Protein AF-A0A838SQA8-F1 (afdb_monomer_lite)

Structure (mmCIF, N/CA/C/O backbone):
data_AF-A0A838SQA8-F1
#
_entry.id   AF-A0A838SQA8-F1
#
loop_
_atom_site.group_PDB
_atom_site.id
_atom_site.type_symbol
_atom_site.label_atom_id
_atom_site.label_alt_id
_atom_site.label_comp_id
_atom_site.label_asym_id
_atom_site.label_entity_id
_atom_site.label_seq_id
_atom_site.pdbx_PDB_ins_code
_atom_site.Cartn_x
_atom_site.Cartn_y
_atom_site.Cartn_z
_atom_site.occupancy
_atom_site.B_iso_or_equiv
_atom_site.auth_seq_id
_atom_site.auth_comp_id
_atom_site.auth_asym_id
_atom_site.auth_atom_id
_atom_site.pdbx_PDB_model_num
ATOM 1 N N . MET A 1 1 ? 8.221 20.422 -22.992 1.00 60.72 1 MET A N 1
ATOM 2 C CA . MET A 1 1 ? 7.412 21.566 -22.509 1.00 60.72 1 MET A CA 1
ATOM 3 C C . MET A 1 1 ? 5.976 21.159 -22.191 1.00 60.72 1 MET A C 1
ATOM 5 O O . MET A 1 1 ? 5.613 21.252 -21.030 1.00 60.72 1 MET A O 1
ATOM 9 N N . ALA A 1 2 ? 5.199 20.607 -23.134 1.00 72.81 2 ALA A N 1
ATOM 10 C CA . ALA A 1 2 ? 3.803 20.199 -22.890 1.00 72.81 2 ALA A CA 1
ATOM 11 C C . ALA A 1 2 ? 3.611 19.240 -21.692 1.00 72.81 2 ALA A C 1
ATOM 13 O O . ALA A 1 2 ? 2.777 19.490 -20.832 1.00 72.81 2 ALA A O 1
ATOM 14 N N . VAL A 1 3 ? 4.449 18.203 -21.576 1.00 69.06 3 VAL A N 1
ATOM 15 C CA . VAL A 1 3 ? 4.407 17.242 -20.451 1.00 69.06 3 VAL A CA 1
ATOM 16 C C . VAL A 1 3 ? 4.667 17.918 -19.095 1.00 69.06 3 VAL A C 1
ATOM 18 O O . VAL A 1 3 ? 4.020 17.594 -18.106 1.00 69.06 3 VAL A O 1
ATOM 21 N N . GLY A 1 4 ? 5.568 18.905 -19.055 1.00 65.00 4 GLY A N 1
ATOM 22 C CA . GLY A 1 4 ? 5.864 19.671 -17.840 1.00 65.00 4 GLY A CA 1
ATOM 23 C C . GLY A 1 4 ? 4.721 20.605 -17.434 1.00 65.00 4 GLY A C 1
ATOM 24 O O . GLY A 1 4 ? 4.422 20.717 -16.252 1.00 65.00 4 GLY A O 1
ATOM 25 N N . VAL A 1 5 ? 4.032 21.215 -18.406 1.00 74.88 5 VAL A N 1
ATOM 26 C CA . VAL A 1 5 ? 2.859 22.077 -18.163 1.00 74.88 5 VAL A CA 1
ATOM 27 C C . VAL A 1 5 ? 1.673 21.263 -17.637 1.00 74.88 5 VAL A C 1
ATOM 29 O O . VAL A 1 5 ? 1.012 21.688 -16.692 1.00 74.88 5 VAL A O 1
ATOM 32 N N . VAL A 1 6 ? 1.449 20.057 -18.171 1.00 70.12 6 VAL A N 1
ATOM 33 C CA . VAL A 1 6 ? 0.448 19.119 -17.635 1.00 70.12 6 VAL A CA 1
ATOM 34 C C . VAL A 1 6 ? 0.787 18.726 -16.193 1.00 70.12 6 VAL A C 1
ATOM 36 O O . VAL A 1 6 ? -0.101 18.713 -15.351 1.00 70.12 6 VAL A O 1
ATOM 39 N N . GLY A 1 7 ? 2.061 18.491 -15.863 1.00 63.00 7 GLY A N 1
ATOM 40 C CA . GLY A 1 7 ? 2.487 18.179 -14.491 1.00 63.00 7 GLY A CA 1
ATOM 41 C C . GLY A 1 7 ? 2.246 19.298 -13.466 1.00 63.00 7 GLY A C 1
ATOM 42 O O . GLY A 1 7 ? 2.062 19.006 -12.290 1.00 63.00 7 GLY A O 1
ATOM 43 N N . VAL A 1 8 ? 2.204 20.564 -13.899 1.00 67.38 8 VAL A N 1
ATOM 44 C CA . VAL A 1 8 ? 1.900 21.726 -13.038 1.00 67.38 8 VAL A CA 1
ATOM 45 C C . VAL A 1 8 ? 0.391 21.936 -12.885 1.00 67.38 8 VAL A C 1
ATOM 47 O O . VAL A 1 8 ? -0.082 22.237 -11.792 1.00 67.38 8 VAL A O 1
ATOM 50 N N . LEU A 1 9 ? -0.375 21.747 -13.965 1.00 61.03 9 LEU A N 1
ATOM 51 C CA . LEU A 1 9 ? -1.843 21.844 -13.956 1.00 61.03 9 LEU A CA 1
ATOM 52 C C . LEU A 1 9 ? -2.522 20.633 -13.310 1.00 61.03 9 LEU A C 1
ATOM 54 O O . LEU A 1 9 ? -3.692 20.705 -12.936 1.00 61.03 9 LEU A O 1
ATOM 58 N N . VAL A 1 10 ? -1.783 19.540 -13.127 1.00 55.88 10 VAL A N 1
ATOM 59 C CA . VAL A 1 10 ? -2.226 18.344 -12.419 1.00 55.88 10 VAL A CA 1
ATOM 60 C C . VAL A 1 10 ? -1.483 18.231 -11.076 1.00 55.88 10 VAL A C 1
ATOM 62 O O . VAL A 1 10 ? -0.620 17.368 -10.925 1.00 55.88 10 VAL A O 1
ATOM 65 N N . PRO A 1 11 ? -1.885 18.976 -10.023 1.00 54.47 11 PRO A N 1
ATOM 66 C CA . PRO A 1 11 ? -1.562 18.628 -8.631 1.00 54.47 11 PRO A CA 1
ATOM 67 C C . PRO A 1 11 ? -2.138 17.266 -8.189 1.00 54.47 11 PRO A C 1
ATOM 69 O O . PRO A 1 11 ? -2.060 16.898 -7.018 1.00 54.47 11 PRO A O 1
ATOM 72 N N . LEU A 1 12 ? -2.773 16.534 -9.109 1.00 52.66 12 LEU A N 1
ATOM 73 C CA . LEU A 1 12 ? -3.538 15.323 -8.859 1.00 52.66 12 LEU A CA 1
ATOM 74 C C . LEU A 1 12 ? -2.722 14.038 -9.006 1.00 52.66 12 LEU A C 1
ATOM 76 O O . LEU A 1 12 ?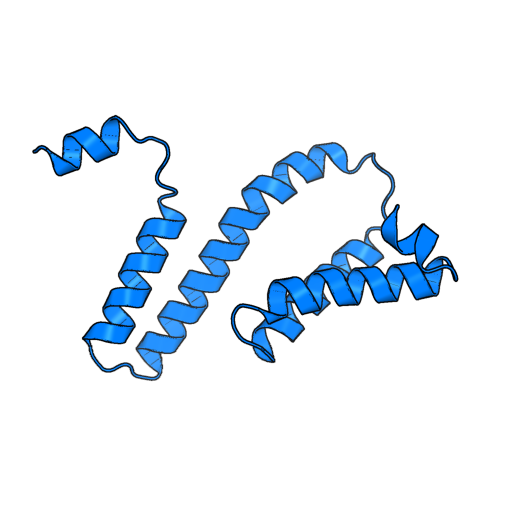 -3.146 13.010 -8.485 1.00 52.66 12 LEU A O 1
ATOM 80 N N . LEU A 1 13 ? -1.582 14.056 -9.706 1.00 53.41 13 LEU A N 1
ATOM 81 C CA . LEU A 1 13 ? -0.775 12.851 -9.868 1.00 53.41 13 LEU A CA 1
ATOM 82 C C . LEU A 1 13 ? -0.095 12.560 -8.527 1.00 53.41 13 LEU A C 1
ATOM 84 O O . LEU A 1 13 ? 0.801 13.305 -8.123 1.00 53.41 13 LEU A O 1
ATOM 88 N N . PRO A 1 14 ? -0.500 11.499 -7.801 1.00 71.00 14 PRO A N 1
ATOM 89 C CA . PRO A 1 14 ? 0.153 11.164 -6.555 1.00 71.00 14 PRO A CA 1
ATOM 90 C C . PRO A 1 14 ? 1.583 10.781 -6.922 1.00 71.00 14 PRO A C 1
ATOM 92 O O . PRO A 1 14 ? 1.798 9.724 -7.511 1.00 71.00 14 PRO A O 1
ATOM 95 N N . GLY A 1 15 ? 2.557 11.637 -6.596 1.00 77.81 15 GLY A N 1
ATOM 96 C CA . GLY A 1 15 ? 3.965 11.401 -6.940 1.00 77.81 15 GLY A CA 1
ATOM 97 C C . GLY A 1 15 ? 4.442 10.017 -6.494 1.00 77.81 15 GLY A C 1
ATOM 98 O O . GLY A 1 15 ? 5.163 9.342 -7.214 1.00 77.81 15 GLY A O 1
ATOM 99 N N . LEU A 1 16 ? 3.913 9.536 -5.366 1.00 79.38 16 LEU A N 1
ATOM 100 C CA . LEU A 1 16 ? 4.081 8.168 -4.877 1.00 79.38 16 LEU A CA 1
ATOM 101 C C . LEU A 1 16 ? 3.624 7.084 -5.873 1.00 79.38 16 LEU A C 1
ATOM 103 O O . LEU A 1 16 ? 4.357 6.126 -6.102 1.00 79.38 16 LEU A O 1
ATOM 107 N N . ALA A 1 17 ? 2.445 7.226 -6.483 1.00 81.94 17 ALA A N 1
ATOM 108 C CA . ALA A 1 17 ? 1.944 6.270 -7.470 1.00 81.94 17 ALA A CA 1
ATOM 109 C C . ALA A 1 17 ? 2.758 6.326 -8.770 1.00 81.94 17 ALA A C 1
ATOM 111 O O . ALA A 1 17 ? 3.080 5.283 -9.329 1.00 81.94 17 ALA A O 1
ATOM 112 N N . LEU A 1 18 ? 3.151 7.525 -9.217 1.00 86.06 18 LEU A N 1
ATOM 113 C CA . LEU A 1 18 ? 4.023 7.693 -10.386 1.00 86.06 18 LEU A CA 1
ATOM 114 C C . LEU A 1 18 ? 5.379 7.007 -10.195 1.00 86.06 18 LEU A C 1
ATOM 116 O O . LEU A 1 18 ? 5.826 6.274 -11.074 1.00 86.06 18 LEU A O 1
ATOM 120 N N . VAL A 1 19 ? 6.010 7.216 -9.038 1.00 88.19 19 VAL A N 1
ATOM 121 C CA . VAL A 1 19 ? 7.292 6.589 -8.688 1.00 88.19 19 VAL A CA 1
ATOM 122 C C . VAL A 1 19 ? 7.160 5.066 -8.671 1.00 88.19 19 VAL A C 1
ATOM 124 O O . VAL A 1 19 ? 8.028 4.370 -9.196 1.00 88.19 19 VAL A O 1
ATOM 127 N N . TRP A 1 20 ? 6.058 4.535 -8.137 1.00 89.88 20 TRP A N 1
ATOM 128 C CA . TRP A 1 20 ? 5.801 3.096 -8.143 1.00 89.88 20 TRP A CA 1
ATOM 129 C C . TRP A 1 20 ? 5.597 2.530 -9.555 1.00 89.88 20 TRP A C 1
ATOM 131 O O . TRP A 1 20 ? 6.205 1.517 -9.890 1.00 89.88 20 TRP A O 1
ATOM 141 N N . VAL A 1 21 ? 4.804 3.195 -10.405 1.00 90.12 21 VAL A N 1
ATOM 142 C CA . VAL A 1 21 ? 4.580 2.772 -11.802 1.00 90.12 21 VAL A CA 1
ATOM 143 C C . VAL A 1 21 ? 5.889 2.784 -12.590 1.00 90.12 21 VAL A C 1
ATOM 145 O O . VAL A 1 21 ? 6.166 1.833 -13.316 1.00 90.12 21 VAL A O 1
ATOM 148 N N . ALA A 1 22 ? 6.723 3.811 -12.415 1.00 90.31 22 ALA A N 1
ATOM 149 C CA . ALA A 1 22 ? 8.041 3.865 -13.041 1.00 90.31 22 ALA A CA 1
ATOM 150 C C . ALA A 1 22 ? 8.932 2.689 -12.597 1.00 90.31 22 ALA A C 1
ATOM 152 O O . ALA A 1 22 ? 9.554 2.041 -13.437 1.00 90.31 22 ALA A O 1
ATOM 153 N N . GLY A 1 23 ? 8.938 2.369 -11.298 1.00 89.69 23 GLY A N 1
ATOM 154 C CA . GLY A 1 23 ? 9.639 1.200 -10.761 1.00 89.69 23 GLY A CA 1
ATOM 155 C C . GLY A 1 23 ? 9.119 -0.120 -11.335 1.00 89.69 23 GLY A C 1
ATOM 156 O O . GLY A 1 23 ? 9.914 -0.975 -11.716 1.00 89.69 23 GLY A O 1
ATOM 157 N N . LEU A 1 24 ? 7.799 -0.278 -11.461 1.00 88.38 24 LEU A N 1
ATOM 158 C CA . LEU A 1 24 ? 7.180 -1.471 -12.044 1.00 88.38 24 LEU A CA 1
ATOM 159 C C . LEU A 1 24 ? 7.581 -1.654 -13.512 1.00 88.38 24 LEU A C 1
ATOM 161 O O . LEU A 1 24 ? 8.017 -2.738 -13.895 1.00 88.38 24 LEU A O 1
ATOM 165 N N . VAL A 1 25 ? 7.467 -0.597 -14.320 1.00 93.12 25 VAL A N 1
ATOM 166 C CA . VAL A 1 25 ? 7.861 -0.622 -15.738 1.00 93.12 25 VAL A CA 1
ATOM 167 C C . VAL A 1 25 ? 9.343 -0.963 -15.876 1.00 93.12 25 VAL A C 1
ATOM 169 O O . VAL A 1 25 ? 9.702 -1.767 -16.732 1.00 93.12 25 VAL A O 1
ATOM 172 N N . TRP A 1 26 ? 10.192 -0.418 -15.002 1.00 89.31 26 TRP A N 1
ATOM 173 C CA . TRP A 1 26 ? 11.613 -0.751 -14.969 1.00 89.31 26 TRP A CA 1
ATOM 174 C C . TRP A 1 26 ? 11.862 -2.236 -14.671 1.00 89.31 26 TRP A C 1
ATOM 176 O O . TRP A 1 26 ? 12.571 -2.889 -15.431 1.00 89.31 26 TRP A O 1
ATOM 186 N N . VAL A 1 27 ? 11.248 -2.809 -13.627 1.00 86.25 27 VAL A N 1
ATOM 187 C CA . VAL A 1 27 ? 11.431 -4.238 -13.297 1.00 86.25 27 VAL A CA 1
ATOM 188 C C . VAL A 1 27 ? 10.982 -5.151 -14.441 1.00 86.25 27 VAL A C 1
ATOM 190 O O . VAL A 1 27 ? 11.652 -6.148 -14.719 1.00 86.25 27 VAL A O 1
ATOM 193 N N . LEU A 1 28 ? 9.875 -4.808 -15.105 1.00 86.94 28 LEU A N 1
ATOM 194 C CA . LEU A 1 28 ? 9.317 -5.591 -16.210 1.00 86.94 28 LEU A CA 1
ATOM 195 C C . LEU A 1 28 ? 10.142 -5.471 -17.500 1.00 86.94 28 LEU A C 1
ATOM 197 O O . LEU A 1 28 ? 10.328 -6.471 -18.188 1.00 86.94 28 LEU A O 1
ATOM 201 N N . GLY A 1 29 ? 10.644 -4.277 -17.826 1.00 90.00 29 GLY A N 1
ATOM 202 C CA . GLY A 1 29 ? 11.390 -4.028 -19.065 1.00 90.00 29 GLY A CA 1
ATOM 203 C C . GLY A 1 29 ? 12.797 -4.629 -19.082 1.00 90.00 29 GLY A C 1
ATOM 204 O O . GLY A 1 29 ? 13.292 -5.003 -20.139 1.00 90.00 29 GLY A O 1
ATOM 205 N N . ASP A 1 30 ? 13.425 -4.765 -17.915 1.00 85.81 30 ASP A N 1
ATOM 206 C CA . ASP A 1 30 ? 14.835 -5.157 -17.776 1.00 85.81 30 ASP A CA 1
ATOM 207 C C . ASP A 1 30 ? 15.025 -6.667 -17.486 1.00 85.81 30 ASP A C 1
ATOM 209 O O .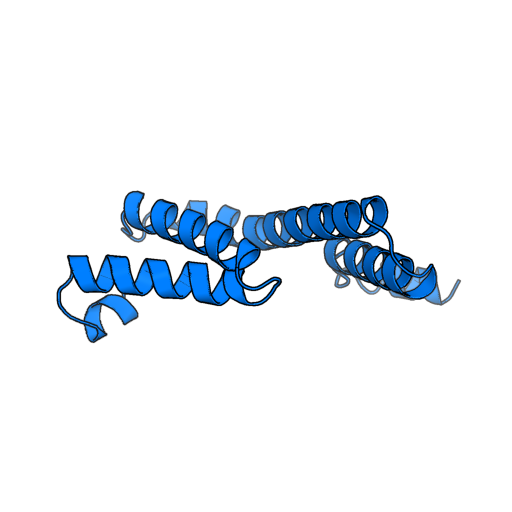 ASP A 1 30 ? 16.121 -7.111 -17.129 1.00 85.81 30 ASP A O 1
ATOM 213 N N . GLY A 1 31 ? 13.949 -7.462 -17.592 1.00 78.88 31 GLY A N 1
ATOM 214 C CA . GLY A 1 31 ? 13.960 -8.925 -17.434 1.00 78.88 31 GLY A CA 1
ATOM 215 C C . GLY A 1 31 ? 13.882 -9.445 -15.989 1.00 78.88 31 GLY A C 1
ATOM 216 O O . GLY A 1 31 ? 13.999 -10.649 -15.761 1.00 78.88 31 GLY A O 1
ATOM 217 N N . GLY A 1 32 ? 13.666 -8.570 -15.001 1.00 72.81 32 GLY A N 1
ATOM 218 C CA . GLY A 1 32 ? 13.557 -8.945 -13.586 1.00 72.81 32 GLY A CA 1
ATOM 219 C C . GLY A 1 32 ? 14.897 -9.217 -12.879 1.00 72.81 32 GLY A C 1
ATOM 220 O O . GLY A 1 32 ? 15.954 -8.741 -13.295 1.00 72.81 32 GLY A O 1
ATOM 221 N N . GLY A 1 33 ? 14.838 -9.914 -11.735 1.00 81.88 33 GLY A N 1
ATOM 222 C CA . GLY A 1 33 ? 15.985 -10.263 -10.877 1.00 81.88 33 GLY A CA 1
ATOM 223 C C . GLY A 1 33 ? 15.718 -10.012 -9.386 1.00 81.88 33 GLY A C 1
ATOM 224 O O . GLY A 1 33 ? 14.950 -9.115 -9.043 1.00 81.88 33 GLY A O 1
ATOM 225 N N . VAL A 1 34 ? 16.346 -10.790 -8.492 1.00 77.88 34 VAL A N 1
ATOM 226 C CA . VAL A 1 34 ? 16.066 -10.763 -7.035 1.00 77.88 34 VAL A CA 1
ATOM 227 C C . VAL A 1 34 ? 16.169 -9.349 -6.460 1.00 77.88 34 VAL A C 1
ATOM 229 O O . VAL A 1 34 ? 15.246 -8.884 -5.805 1.00 77.88 34 VAL A O 1
ATOM 232 N N . VAL A 1 35 ? 17.250 -8.626 -6.767 1.00 81.12 35 VAL A N 1
ATOM 233 C CA . VAL A 1 35 ? 17.463 -7.251 -6.283 1.00 81.12 35 VAL A CA 1
ATOM 234 C C . VAL A 1 35 ? 16.359 -6.305 -6.766 1.00 81.12 35 VAL A C 1
ATOM 236 O O . VAL A 1 35 ? 15.839 -5.511 -5.987 1.00 81.12 35 VAL A O 1
ATOM 239 N N . ARG A 1 36 ? 15.956 -6.413 -8.036 1.00 80.06 36 ARG A N 1
ATOM 240 C CA . ARG A 1 36 ? 14.945 -5.540 -8.650 1.00 80.06 36 ARG A CA 1
ATOM 241 C C . ARG A 1 36 ? 13.554 -5.777 -8.059 1.00 80.06 36 ARG A C 1
ATOM 243 O O . ARG A 1 36 ? 12.862 -4.821 -7.713 1.00 80.06 36 ARG A O 1
ATOM 250 N N . TRP A 1 37 ? 13.180 -7.042 -7.869 1.00 78.69 37 TRP A N 1
ATOM 251 C CA . TRP A 1 37 ? 11.940 -7.409 -7.185 1.00 78.69 37 TRP A CA 1
ATOM 252 C C . TRP A 1 37 ? 11.928 -6.934 -5.729 1.00 78.69 37 TRP A C 1
ATOM 254 O O . TRP A 1 37 ? 10.918 -6.395 -5.284 1.00 78.69 37 TRP A O 1
ATOM 264 N N . THR A 1 38 ? 13.051 -7.031 -5.010 1.00 77.12 38 THR A N 1
ATOM 265 C CA . THR A 1 38 ? 13.173 -6.496 -3.642 1.00 77.12 38 THR A CA 1
ATOM 266 C C . THR A 1 38 ? 12.957 -4.982 -3.599 1.00 77.12 38 THR A C 1
ATOM 268 O O . THR A 1 38 ? 12.227 -4.491 -2.737 1.00 77.12 38 THR A O 1
ATOM 271 N N . VAL A 1 39 ? 13.531 -4.234 -4.547 1.00 82.06 39 VAL A N 1
ATOM 272 C CA . VAL A 1 39 ? 13.313 -2.781 -4.660 1.00 82.06 39 VAL A CA 1
ATOM 273 C C . VAL A 1 39 ? 11.838 -2.471 -4.926 1.00 82.06 39 VAL A C 1
ATOM 275 O O . VAL A 1 39 ? 11.271 -1.610 -4.256 1.00 82.06 39 VAL A O 1
ATOM 278 N N . LEU A 1 40 ? 11.180 -3.206 -5.827 1.00 81.56 40 LEU A N 1
ATOM 279 C CA . LEU A 1 40 ? 9.755 -3.016 -6.110 1.00 81.56 40 LEU A CA 1
ATOM 280 C C . LEU A 1 40 ? 8.874 -3.314 -4.888 1.00 81.56 40 LEU A C 1
ATOM 282 O O . LEU A 1 40 ? 7.931 -2.569 -4.611 1.00 81.56 40 LEU A O 1
ATOM 286 N N . VAL A 1 41 ? 9.193 -4.357 -4.117 1.00 78.62 41 VAL A N 1
ATOM 287 C CA . VAL A 1 41 ? 8.510 -4.660 -2.849 1.00 78.62 41 VAL A CA 1
ATOM 288 C C . VAL A 1 41 ? 8.665 -3.497 -1.870 1.00 78.62 41 VAL A C 1
ATOM 290 O O . VAL A 1 41 ? 7.666 -3.032 -1.321 1.00 78.62 41 VAL A O 1
ATOM 293 N N . LEU A 1 42 ? 9.876 -2.961 -1.704 1.00 82.94 42 LEU A N 1
ATOM 294 C CA . LEU A 1 42 ? 10.120 -1.820 -0.820 1.00 82.94 42 LEU A CA 1
ATOM 295 C C . LEU A 1 42 ? 9.339 -0.574 -1.266 1.00 82.94 42 LEU A C 1
ATOM 297 O O . LEU A 1 42 ? 8.682 0.072 -0.449 1.00 82.94 42 LEU A O 1
ATOM 301 N N . MET A 1 43 ? 9.345 -0.268 -2.566 1.00 83.56 43 MET A N 1
ATOM 302 C CA . MET A 1 43 ? 8.562 0.833 -3.137 1.00 83.56 43 MET A CA 1
ATOM 303 C C . MET A 1 43 ? 7.059 0.637 -2.912 1.00 83.56 43 MET A C 1
ATOM 305 O O . MET A 1 43 ? 6.350 1.600 -2.631 1.00 83.56 43 MET A O 1
ATOM 309 N N . THR A 1 44 ? 6.570 -0.602 -2.988 1.00 78.81 44 THR A N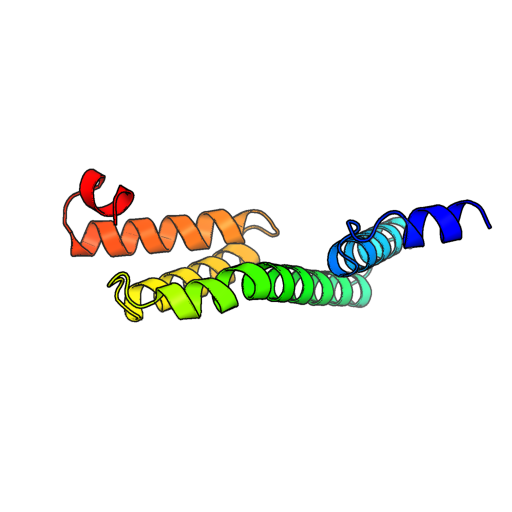 1
ATOM 310 C CA . THR A 1 44 ? 5.165 -0.944 -2.719 1.00 78.81 44 THR A CA 1
ATOM 311 C C . THR A 1 44 ? 4.806 -0.706 -1.254 1.00 78.81 44 THR A C 1
ATOM 313 O O . THR A 1 44 ? 3.776 -0.099 -0.967 1.00 78.81 44 THR A O 1
ATOM 316 N N . VAL A 1 45 ? 5.667 -1.116 -0.318 1.00 79.06 45 VAL A N 1
ATOM 317 C CA . VAL A 1 45 ? 5.469 -0.862 1.118 1.00 79.06 45 VAL A CA 1
ATOM 318 C C . VAL A 1 45 ? 5.419 0.640 1.398 1.00 79.06 45 VAL A C 1
ATOM 320 O O . VAL A 1 45 ? 4.517 1.096 2.098 1.00 79.06 45 V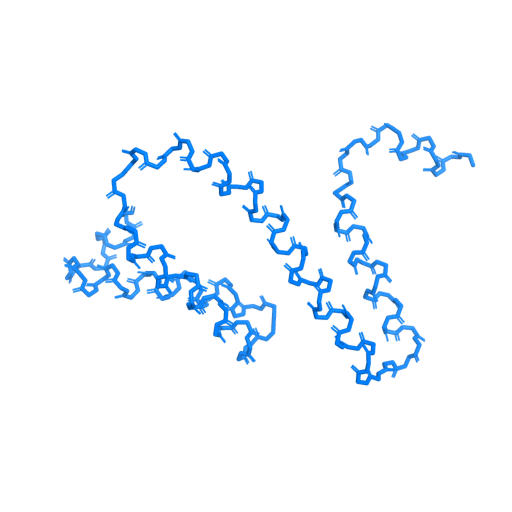AL A O 1
ATOM 323 N N . LEU A 1 46 ? 6.327 1.426 0.811 1.00 82.38 46 LEU A N 1
ATOM 324 C CA . LEU A 1 46 ? 6.332 2.886 0.950 1.00 82.38 46 LEU A CA 1
ATOM 325 C C . LEU A 1 46 ? 5.093 3.536 0.320 1.00 82.38 46 LEU A C 1
ATOM 327 O O . LEU A 1 46 ? 4.531 4.461 0.908 1.00 82.38 46 LEU A O 1
ATOM 331 N N . LEU A 1 47 ? 4.632 3.031 -0.830 1.00 83.75 47 LEU A N 1
ATOM 332 C CA . LEU A 1 47 ? 3.388 3.462 -1.470 1.00 83.75 47 LEU A CA 1
ATOM 333 C C . LEU A 1 47 ? 2.193 3.263 -0.543 1.00 83.75 47 LEU A C 1
ATOM 335 O O . LEU A 1 47 ? 1.443 4.207 -0.293 1.00 83.75 47 LEU A O 1
ATOM 339 N N . VAL A 1 48 ? 2.040 2.051 -0.014 1.00 77.94 48 VAL A N 1
ATOM 340 C CA . VAL A 1 48 ? 0.940 1.694 0.884 1.00 77.94 48 VAL A CA 1
ATOM 341 C C . VAL A 1 48 ? 1.036 2.480 2.186 1.00 77.94 48 VAL A C 1
ATOM 343 O O . VAL A 1 48 ? 0.029 3.017 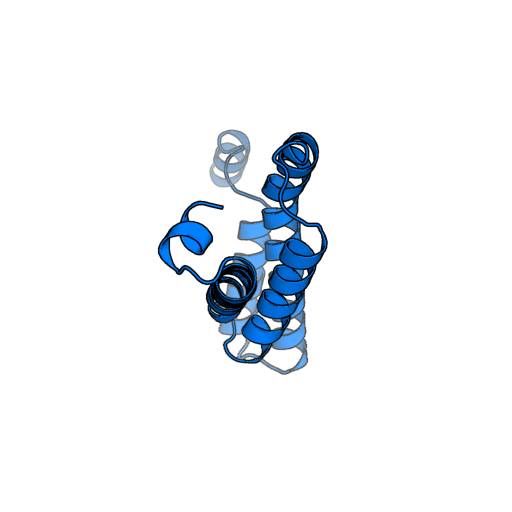2.630 1.00 77.94 48 VAL A O 1
ATOM 346 N N . ALA A 1 49 ? 2.224 2.618 2.775 1.00 76.31 49 ALA A N 1
ATOM 347 C CA . ALA A 1 49 ? 2.422 3.389 3.998 1.00 76.31 49 ALA A CA 1
ATOM 348 C C . ALA A 1 49 ? 2.112 4.879 3.793 1.00 76.31 49 ALA A C 1
ATOM 350 O O . ALA A 1 49 ? 1.414 5.474 4.611 1.00 76.31 49 ALA A O 1
ATOM 351 N N . GLY A 1 50 ? 2.571 5.481 2.692 1.00 75.12 50 GLY A N 1
ATOM 352 C CA . GLY A 1 50 ? 2.288 6.877 2.353 1.00 75.12 50 GLY A CA 1
ATOM 353 C C . GLY A 1 50 ? 0.814 7.120 2.023 1.00 75.12 50 GLY A C 1
ATOM 354 O O . GLY A 1 50 ? 0.242 8.128 2.442 1.00 75.12 50 GLY A O 1
ATOM 355 N N . ALA A 1 51 ? 0.172 6.182 1.323 1.00 79.06 51 ALA A N 1
ATOM 356 C CA . ALA A 1 51 ? -1.264 6.218 1.067 1.00 79.06 51 ALA A CA 1
ATOM 357 C C . ALA A 1 51 ? -2.059 6.066 2.371 1.00 79.06 51 ALA A C 1
ATOM 359 O O . ALA A 1 51 ? -2.923 6.889 2.655 1.00 79.06 51 ALA A O 1
ATOM 360 N N . ALA A 1 52 ? -1.727 5.076 3.200 1.00 72.06 52 ALA A N 1
ATOM 361 C CA . ALA A 1 52 ? -2.361 4.842 4.490 1.00 72.06 52 ALA A CA 1
ATOM 362 C C . ALA A 1 52 ? -2.153 6.021 5.441 1.00 72.06 52 ALA A C 1
ATOM 364 O O . ALA A 1 52 ? -3.097 6.413 6.109 1.00 72.06 52 ALA A O 1
ATOM 365 N N . ALA A 1 53 ? -0.975 6.647 5.473 1.00 73.94 53 ALA A N 1
ATOM 366 C CA . ALA A 1 53 ? -0.715 7.824 6.297 1.00 73.94 53 ALA A CA 1
ATOM 367 C C . ALA A 1 53 ? -1.686 8.971 5.979 1.00 73.94 53 ALA A C 1
ATOM 369 O O . ALA A 1 53 ? -2.187 9.603 6.905 1.00 73.94 53 ALA A O 1
ATOM 370 N N . LYS A 1 54 ? -2.042 9.188 4.705 1.00 66.38 54 LYS A N 1
ATOM 371 C CA . LYS A 1 54 ? -3.048 10.198 4.328 1.00 66.38 54 LYS A CA 1
ATOM 372 C C . LYS A 1 54 ? -4.434 9.927 4.910 1.00 66.38 54 LYS A C 1
ATOM 374 O O . LYS A 1 54 ? -5.165 10.880 5.127 1.00 66.38 54 LYS A O 1
ATOM 379 N N . TRP A 1 55 ? -4.790 8.671 5.168 1.00 59.19 55 TRP A N 1
ATOM 380 C CA . TRP A 1 55 ? -6.088 8.294 5.744 1.00 59.19 55 TRP A CA 1
ATOM 381 C C . TRP A 1 55 ? -6.026 8.146 7.266 1.00 59.19 55 TRP A C 1
ATOM 383 O O . TRP A 1 55 ? -6.905 8.609 7.987 1.00 59.19 55 TRP A O 1
ATOM 393 N N . VAL A 1 56 ? -4.950 7.545 7.767 1.00 63.62 56 VAL A N 1
ATOM 394 C CA . VAL A 1 56 ? -4.729 7.235 9.179 1.00 63.62 56 VAL A CA 1
ATOM 395 C C . VAL A 1 56 ? -4.340 8.474 9.969 1.00 63.62 56 VAL A C 1
ATOM 397 O O . VAL A 1 56 ? -4.723 8.556 11.128 1.00 63.62 56 VAL A O 1
ATOM 400 N N . LEU A 1 57 ? -3.601 9.435 9.401 1.00 60.47 57 LEU A N 1
ATOM 401 C CA . LEU A 1 57 ? -3.229 10.662 10.117 1.00 60.47 57 LEU A CA 1
ATOM 402 C C . LEU A 1 57 ? -4.453 11.556 10.399 1.00 60.47 57 LEU A C 1
ATOM 404 O O . LEU A 1 57 ? -4.598 11.956 11.554 1.00 60.47 57 LEU A O 1
ATOM 408 N N . PRO A 1 58 ? -5.383 11.788 9.449 1.00 56.12 58 PRO A N 1
ATOM 409 C CA . PRO A 1 58 ? -6.656 12.449 9.744 1.00 56.12 58 PRO A CA 1
ATOM 410 C C . PRO A 1 58 ? -7.573 11.591 10.617 1.00 56.12 58 PRO A C 1
ATOM 412 O O . PRO A 1 58 ? -8.120 12.093 11.592 1.00 56.12 58 PRO A O 1
ATOM 415 N N . ALA A 1 59 ? -7.675 10.278 10.367 1.00 50.50 59 ALA A N 1
ATOM 416 C CA . ALA A 1 59 ? -8.448 9.376 11.228 1.00 50.50 59 ALA A CA 1
ATOM 417 C C . ALA A 1 59 ? -7.878 9.284 12.655 1.00 50.50 59 ALA A C 1
ATOM 419 O O . ALA A 1 59 ? -8.607 8.970 13.590 1.00 50.50 59 ALA A O 1
ATOM 420 N N . ARG A 1 60 ? -6.594 9.616 12.863 1.00 51.31 60 ARG A N 1
ATOM 421 C CA . ARG A 1 60 ? -5.981 9.773 14.190 1.00 51.31 60 ARG A CA 1
ATOM 422 C C . ARG A 1 60 ? -6.628 10.901 14.988 1.00 51.31 60 ARG A C 1
ATOM 424 O O . ARG A 1 60 ? -6.656 10.797 16.208 1.00 51.31 60 ARG A O 1
ATOM 431 N N . SER A 1 61 ? -7.148 11.921 14.307 1.00 51.53 61 SER A N 1
ATOM 432 C CA . SER A 1 61 ? -7.947 13.007 14.884 1.00 51.53 61 SER A CA 1
ATOM 433 C C . SER A 1 61 ? -9.422 12.617 15.077 1.00 51.53 61 SER A C 1
ATOM 435 O O . SER A 1 61 ? -10.117 13.297 15.817 1.00 51.53 61 SER A O 1
ATOM 437 N N . VAL A 1 62 ? -9.881 11.515 14.468 1.00 46.00 62 VAL A N 1
ATOM 438 C CA . VAL A 1 62 ? -11.227 10.919 14.633 1.00 46.00 62 VAL A CA 1
ATOM 439 C C . VAL A 1 62 ? -11.191 9.699 15.578 1.00 46.00 62 VAL A C 1
ATOM 441 O O . VAL A 1 62 ? -12.198 9.035 15.803 1.00 46.00 62 VAL A O 1
ATOM 444 N N . ARG A 1 63 ? -10.035 9.397 16.194 1.00 49.78 63 ARG A N 1
ATOM 445 C CA . ARG A 1 63 ? -9.851 8.311 17.184 1.00 49.78 63 ARG 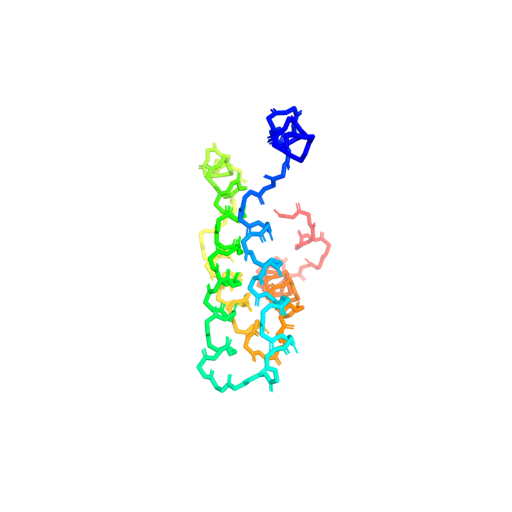A CA 1
ATOM 446 C C . ARG A 1 63 ? -10.715 8.441 18.445 1.00 49.78 63 ARG A C 1
ATOM 448 O O . ARG A 1 63 ? -10.691 7.530 19.267 1.00 49.78 63 ARG A O 1
ATOM 455 N N . ASP A 1 64 ? -11.511 9.496 18.550 1.00 51.03 64 ASP A N 1
ATOM 456 C CA . ASP A 1 64 ? -12.581 9.634 19.534 1.00 51.03 64 ASP A CA 1
ATOM 457 C C . ASP A 1 64 ? -13.805 8.738 19.233 1.00 51.03 64 ASP A C 1
ATOM 459 O O . ASP A 1 64 ? -14.698 8.627 20.066 1.00 51.03 64 ASP A O 1
ATOM 463 N N . ALA A 1 65 ? -13.844 8.027 18.095 1.00 54.88 65 ALA A N 1
ATOM 464 C CA . ALA A 1 65 ? -14.958 7.148 17.705 1.00 54.88 65 ALA A CA 1
ATOM 465 C C . ALA A 1 65 ? -15.032 5.775 18.430 1.00 54.88 65 ALA A C 1
ATOM 467 O O . ALA A 1 65 ? -15.928 4.985 18.150 1.00 54.88 65 ALA A O 1
ATOM 468 N N . GLY A 1 66 ? -14.130 5.466 19.374 1.00 56.22 66 GLY A N 1
ATOM 469 C CA . GLY A 1 66 ? -14.331 4.375 20.351 1.00 56.22 66 GLY A CA 1
ATOM 470 C C . GLY A 1 66 ? -13.848 2.958 19.985 1.00 56.22 66 GLY A C 1
ATOM 471 O O . GLY A 1 66 ? -13.980 2.051 20.808 1.00 56.22 66 GLY A O 1
ATOM 472 N N . ALA A 1 67 ? -13.244 2.735 18.811 1.00 60.16 67 ALA A N 1
ATOM 473 C CA . ALA A 1 67 ? -12.701 1.419 18.447 1.00 60.16 67 ALA A CA 1
ATOM 474 C C . ALA A 1 67 ? -11.465 1.031 19.306 1.00 60.16 67 ALA A C 1
ATOM 476 O O . ALA A 1 67 ? -10.522 1.826 19.426 1.00 60.16 67 ALA A O 1
ATOM 477 N N . PRO A 1 68 ? -11.406 -0.190 19.884 1.00 66.44 68 PRO A N 1
ATOM 478 C CA . PRO A 1 68 ? -10.284 -0.624 20.716 1.00 66.44 68 PRO A CA 1
ATOM 479 C C . PRO A 1 68 ? -8.948 -0.642 19.958 1.00 66.44 68 PRO A C 1
ATOM 481 O O . PRO A 1 68 ? -8.839 -1.149 18.841 1.00 66.44 68 PRO A O 1
ATOM 484 N N . ARG A 1 69 ? -7.873 -0.160 20.601 1.00 62.16 69 ARG A N 1
ATOM 485 C CA . ARG A 1 69 ? -6.514 -0.150 20.015 1.00 62.16 69 ARG A CA 1
ATOM 486 C C . ARG A 1 69 ? -6.014 -1.546 19.626 1.00 62.16 69 ARG A C 1
ATOM 488 O O . ARG A 1 69 ? -5.236 -1.665 18.684 1.00 62.16 69 ARG A O 1
ATOM 495 N N . SER A 1 70 ? -6.461 -2.583 20.334 1.00 66.31 70 SER A N 1
ATOM 496 C CA . SER A 1 70 ? -6.142 -3.984 20.048 1.00 66.31 70 SER A CA 1
ATOM 497 C C . SER A 1 70 ? -6.699 -4.444 18.699 1.00 66.31 70 SER A C 1
ATOM 499 O O . SER A 1 70 ? -5.970 -5.087 17.952 1.00 66.31 70 SER A O 1
ATOM 501 N N . THR A 1 71 ? -7.928 -4.059 18.341 1.00 65.69 71 THR A N 1
ATOM 502 C CA . THR A 1 71 ? -8.542 -4.382 17.042 1.00 65.69 71 THR A CA 1
ATOM 503 C C . THR A 1 71 ? -7.742 -3.780 15.886 1.00 65.69 71 THR A C 1
ATOM 505 O O . THR A 1 71 ? -7.427 -4.466 14.915 1.00 65.69 71 THR A O 1
ATOM 508 N N . LEU A 1 72 ? -7.339 -2.511 16.014 1.00 68.38 72 LEU A N 1
ATOM 509 C CA . LEU A 1 72 ? -6.529 -1.829 14.998 1.00 68.38 72 LEU A CA 1
ATOM 510 C C . LEU A 1 72 ? -5.152 -2.483 14.821 1.00 68.38 72 LEU A C 1
ATOM 512 O O . LEU A 1 72 ? -4.669 -2.621 13.697 1.00 68.38 72 LEU A O 1
ATOM 516 N N . LEU A 1 73 ? -4.522 -2.898 15.923 1.00 71.69 73 LEU A N 1
ATOM 517 C CA . LEU A 1 73 ? -3.224 -3.569 15.892 1.00 71.69 73 LEU A CA 1
ATOM 518 C C . LEU A 1 73 ? -3.326 -4.948 15.224 1.00 71.69 73 LEU A C 1
ATOM 520 O O . LEU A 1 73 ? -2.498 -5.296 14.385 1.00 71.69 73 LEU A O 1
ATOM 524 N N . VAL A 1 74 ? -4.371 -5.705 15.556 1.00 71.81 74 VAL A N 1
ATOM 525 C CA . VAL A 1 74 ? -4.652 -7.030 14.989 1.00 71.81 74 VAL A CA 1
ATOM 526 C C . VAL A 1 74 ? -4.931 -6.932 13.485 1.00 71.81 74 VAL A C 1
ATOM 528 O O . VAL A 1 74 ? -4.380 -7.716 12.714 1.00 71.81 74 VAL A O 1
ATOM 531 N N . GLY A 1 75 ? -5.668 -5.912 13.042 1.00 68.25 75 GLY A N 1
ATOM 532 C CA . GLY A 1 75 ? -5.868 -5.627 11.620 1.00 68.25 75 GLY A CA 1
ATOM 533 C C . GLY A 1 75 ? -4.591 -5.268 10.865 1.00 68.25 75 GLY A C 1
ATOM 534 O O . GLY A 1 75 ? -4.363 -5.763 9.763 1.00 68.25 75 GLY A O 1
ATOM 535 N N . ALA A 1 76 ? -3.721 -4.456 11.467 1.00 68.94 76 ALA A N 1
ATOM 536 C CA . ALA A 1 76 ? -2.434 -4.107 10.869 1.00 68.94 76 ALA A CA 1
ATOM 537 C C . ALA A 1 76 ? -1.530 -5.339 10.698 1.00 68.94 76 ALA A C 1
ATOM 539 O O . ALA A 1 76 ? -0.930 -5.524 9.640 1.00 68.94 76 ALA A O 1
ATOM 540 N N . VAL A 1 77 ? -1.474 -6.216 11.705 1.00 74.19 77 VAL A N 1
ATOM 541 C CA . VAL A 1 77 ? -0.718 -7.475 11.625 1.00 74.19 77 VAL A CA 1
ATOM 542 C C . VAL A 1 77 ? -1.314 -8.401 10.562 1.00 74.19 77 VAL A C 1
ATOM 544 O O . VAL A 1 77 ? -0.574 -8.954 9.751 1.00 74.19 77 VAL A O 1
ATOM 547 N N . GLY A 1 78 ? -2.643 -8.520 10.506 1.00 73.50 78 GLY A N 1
ATOM 548 C CA . GLY A 1 78 ? -3.343 -9.303 9.487 1.00 73.50 78 GLY A CA 1
ATOM 549 C C . GLY A 1 78 ? -3.056 -8.838 8.059 1.00 73.50 78 GLY A C 1
ATOM 550 O O . GLY A 1 78 ? -2.806 -9.660 7.180 1.00 73.50 78 GLY A O 1
ATOM 551 N N . ALA A 1 79 ? -3.015 -7.525 7.837 1.00 65.06 79 ALA A N 1
ATOM 552 C CA . ALA A 1 79 ? -2.651 -6.927 6.556 1.00 65.06 79 ALA A CA 1
ATOM 553 C C . ALA A 1 79 ? -1.210 -7.261 6.138 1.00 65.06 79 ALA A C 1
ATOM 555 O O . ALA A 1 79 ? -0.970 -7.610 4.982 1.00 65.06 79 ALA A O 1
ATOM 556 N N . VAL A 1 80 ? -0.258 -7.197 7.076 1.00 69.38 80 VAL A N 1
ATOM 557 C CA . VAL A 1 80 ? 1.145 -7.558 6.818 1.00 69.38 80 VAL A CA 1
ATOM 558 C C . VAL A 1 80 ? 1.261 -9.035 6.458 1.00 69.38 80 VAL A C 1
ATOM 560 O O . VAL A 1 80 ? 1.835 -9.365 5.425 1.00 69.38 80 VAL A O 1
ATOM 563 N N . VAL A 1 81 ? 0.677 -9.928 7.261 1.00 73.56 81 VAL A N 1
ATOM 564 C CA . VAL A 1 81 ? 0.718 -11.375 6.996 1.00 73.56 81 VAL A CA 1
ATOM 565 C C . VAL A 1 81 ? 0.056 -11.699 5.658 1.00 73.56 81 VAL A C 1
ATOM 567 O O . VAL A 1 81 ? 0.633 -12.415 4.843 1.00 73.56 81 VAL A O 1
ATOM 570 N N . GLY A 1 82 ? -1.118 -11.129 5.389 1.00 67.31 82 GLY A N 1
ATOM 571 C CA . GLY A 1 82 ? -1.824 -11.352 4.135 1.00 67.31 82 GLY A CA 1
ATOM 572 C C . GLY A 1 82 ? -1.021 -10.888 2.919 1.00 67.31 82 GLY A C 1
ATOM 573 O O . GLY A 1 82 ? -0.961 -11.619 1.935 1.00 67.31 82 GLY A O 1
ATOM 574 N N . PHE A 1 83 ? -0.332 -9.745 2.992 1.00 67.44 83 PHE A N 1
ATOM 575 C CA . PHE A 1 83 ? 0.548 -9.273 1.916 1.00 67.44 83 PHE A CA 1
ATOM 576 C C . PHE A 1 83 ? 1.658 -10.272 1.560 1.00 67.44 83 PHE A C 1
ATOM 578 O O . PHE A 1 83 ? 1.968 -10.436 0.383 1.00 67.44 83 PHE A O 1
ATOM 585 N N . PHE A 1 84 ? 2.232 -10.957 2.553 1.00 65.94 84 PHE A N 1
ATOM 586 C CA . PHE A 1 84 ? 3.258 -11.976 2.315 1.00 65.94 84 PHE A CA 1
ATOM 587 C C . PHE A 1 84 ? 2.697 -13.267 1.702 1.00 65.94 84 PHE A C 1
ATOM 589 O O . PHE A 1 84 ? 3.402 -13.928 0.945 1.00 65.94 84 PHE A O 1
ATOM 596 N N . VAL A 1 85 ? 1.447 -13.628 2.011 1.00 73.81 85 VAL A N 1
ATOM 597 C CA . VAL A 1 85 ? 0.811 -14.859 1.502 1.00 73.81 85 VAL A CA 1
ATOM 598 C C . VAL A 1 85 ? 0.257 -14.663 0.090 1.00 73.81 85 VAL A C 1
ATOM 600 O O . VAL A 1 85 ? 0.426 -15.524 -0.769 1.00 73.81 85 VAL A O 1
ATOM 603 N N . ILE A 1 86 ? -0.406 -13.534 -0.159 1.00 69.62 86 ILE A N 1
ATOM 604 C CA . ILE A 1 86 ? -0.960 -13.171 -1.465 1.00 69.62 86 ILE A CA 1
ATOM 605 C C . ILE A 1 86 ? -0.474 -11.753 -1.770 1.00 69.62 86 ILE A C 1
ATOM 607 O O . ILE A 1 86 ? -1.083 -10.787 -1.289 1.00 69.62 86 ILE A O 1
ATOM 611 N N . PRO A 1 87 ? 0.608 -11.604 -2.555 1.00 53.75 87 PRO A N 1
ATOM 612 C CA . PRO A 1 87 ? 1.137 -10.297 -2.904 1.00 53.75 87 PRO A CA 1
ATOM 613 C C . PRO A 1 87 ? 0.033 -9.394 -3.458 1.00 53.75 87 PRO A C 1
ATOM 615 O O . PRO A 1 87 ? -0.807 -9.828 -4.247 1.00 53.75 87 PRO A O 1
ATOM 618 N N . VAL A 1 88 ? 0.037 -8.128 -3.035 1.00 59.31 88 VAL A N 1
ATOM 619 C CA . VAL A 1 88 ? -0.938 -7.088 -3.417 1.00 59.31 88 VAL A CA 1
ATOM 620 C C . VAL A 1 88 ? -2.336 -7.273 -2.799 1.00 59.31 88 VAL A C 1
ATOM 622 O O . VAL A 1 88 ? -2.791 -6.393 -2.071 1.00 59.31 88 VAL A O 1
ATOM 625 N N . VAL A 1 89 ? -3.018 -8.396 -3.034 1.00 65.94 89 VAL A N 1
ATOM 626 C CA . VAL A 1 89 ? -4.438 -8.586 -2.648 1.00 65.94 89 VAL A CA 1
ATOM 627 C C . VAL A 1 89 ? -4.599 -8.962 -1.170 1.00 65.94 89 VAL A C 1
ATOM 629 O O . VAL A 1 89 ? -5.571 -8.581 -0.512 1.00 65.94 89 VAL A O 1
ATOM 632 N N . GLY A 1 90 ? -3.615 -9.655 -0.603 1.00 63.44 90 GLY A N 1
ATOM 633 C CA . GLY A 1 90 ? -3.657 -10.110 0.779 1.00 63.44 90 GLY A CA 1
ATOM 634 C C . GLY A 1 90 ? -3.579 -8.987 1.815 1.00 63.44 90 GLY A C 1
ATOM 635 O O . GLY A 1 90 ? -3.943 -9.207 2.961 1.00 63.44 90 GLY A O 1
ATOM 636 N N . LEU A 1 91 ? -3.205 -7.765 1.432 1.00 61.94 91 LEU A N 1
ATOM 637 C CA . LEU A 1 91 ? -3.217 -6.606 2.332 1.00 61.94 91 LEU A CA 1
ATOM 638 C C . LEU A 1 91 ? -4.656 -6.191 2.689 1.00 61.94 91 LEU A C 1
ATOM 640 O O . LEU A 1 91 ? -4.980 -5.985 3.859 1.00 61.94 91 LEU A O 1
ATOM 644 N N . VAL A 1 92 ? -5.539 -6.142 1.684 1.00 68.81 92 VAL A N 1
ATOM 645 C CA . VAL A 1 92 ? -6.967 -5.830 1.859 1.00 68.81 92 VAL A CA 1
ATOM 646 C C . VAL A 1 92 ? -7.682 -7.001 2.523 1.00 68.81 92 VAL A C 1
ATOM 648 O O . VAL A 1 92 ? -8.371 -6.813 3.522 1.00 68.81 92 VAL A O 1
ATOM 651 N N . ILE A 1 93 ? -7.476 -8.220 2.014 1.00 71.88 93 ILE A N 1
ATOM 652 C CA . ILE A 1 93 ? -8.135 -9.423 2.542 1.00 71.88 93 ILE A CA 1
ATOM 653 C C . ILE A 1 93 ? -7.660 -9.728 3.966 1.00 71.88 93 ILE A C 1
ATOM 655 O O . ILE A 1 93 ? -8.475 -9.976 4.850 1.00 71.88 93 ILE A O 1
ATOM 659 N N . GLY A 1 94 ? -6.351 -9.680 4.203 1.00 72.44 94 GLY A N 1
ATOM 660 C CA . GLY A 1 94 ? -5.747 -9.935 5.505 1.00 72.44 94 GLY A CA 1
ATOM 661 C C . GLY A 1 94 ? -6.111 -8.866 6.525 1.00 72.44 94 GLY A C 1
ATOM 662 O O . GLY A 1 94 ? -6.461 -9.207 7.646 1.00 72.44 94 GLY A O 1
ATOM 663 N N . GLY A 1 95 ? -6.110 -7.584 6.150 1.00 74.38 95 GLY A N 1
ATOM 664 C CA . GLY A 1 95 ? -6.501 -6.505 7.057 1.00 74.38 95 GLY A CA 1
ATOM 665 C C . GLY A 1 95 ? -7.984 -6.548 7.420 1.00 74.38 95 GLY A C 1
ATOM 666 O O . GLY A 1 95 ? -8.336 -6.643 8.595 1.00 74.38 95 GLY A O 1
ATOM 667 N N . VAL A 1 96 ? -8.861 -6.525 6.412 1.00 77.25 96 VAL A N 1
ATOM 668 C CA . VAL A 1 96 ? -10.320 -6.497 6.613 1.00 77.25 96 VAL A CA 1
ATOM 669 C C . VAL A 1 96 ? -10.814 -7.803 7.232 1.00 77.25 96 VAL A C 1
ATOM 671 O O . VAL A 1 96 ? -11.593 -7.776 8.181 1.00 77.25 96 VAL A O 1
ATOM 674 N N . GLY A 1 97 ? -10.335 -8.951 6.746 1.00 76.75 97 GLY A N 1
ATOM 675 C CA . GLY A 1 97 ? -10.747 -10.263 7.241 1.00 76.75 97 GLY A CA 1
ATOM 676 C C . GLY A 1 97 ? -10.330 -10.513 8.690 1.00 76.75 97 GLY A C 1
ATOM 677 O O . GLY A 1 97 ? -11.114 -11.054 9.469 1.00 76.75 97 GLY A O 1
ATOM 678 N N . VAL A 1 98 ? -9.127 -10.083 9.082 1.00 76.31 98 VAL A N 1
ATOM 679 C CA . VAL A 1 98 ? -8.643 -10.252 10.460 1.00 76.31 98 VAL A CA 1
ATOM 680 C C . VAL A 1 98 ? -9.367 -9.321 11.431 1.00 76.31 98 VAL A C 1
ATOM 682 O O . VAL A 1 98 ? -9.723 -9.768 12.521 1.00 76.31 98 VAL A O 1
ATOM 685 N N . ILE A 1 99 ? -9.661 -8.076 11.037 1.00 76.38 99 ILE A N 1
ATOM 686 C CA . ILE A 1 99 ? -10.497 -7.162 11.837 1.00 76.38 99 ILE A CA 1
ATOM 687 C C . ILE A 1 99 ? -11.896 -7.749 12.006 1.00 76.38 99 ILE A C 1
ATOM 689 O O . ILE A 1 99 ? -12.361 -7.898 13.131 1.00 76.38 99 ILE A O 1
ATOM 693 N N . TYR A 1 100 ? -12.534 -8.159 10.908 1.00 77.81 100 TYR A N 1
ATOM 694 C CA . TYR A 1 100 ? -13.873 -8.739 10.943 1.00 77.81 100 TYR A CA 1
ATOM 695 C C . TYR A 1 100 ? -13.943 -9.970 11.851 1.00 77.81 100 TYR A C 1
ATOM 697 O O . TYR A 1 100 ? -14.864 -10.103 12.653 1.00 77.81 100 TYR A O 1
ATOM 705 N N . LEU A 1 101 ? -12.957 -10.867 11.771 1.00 76.56 101 LEU A N 1
ATOM 706 C CA . LEU A 1 101 ? -12.925 -12.059 12.613 1.00 76.56 101 LEU A CA 1
ATOM 707 C C . LEU A 1 101 ? -12.691 -11.719 14.092 1.00 76.56 101 LEU A C 1
ATOM 709 O O . LEU A 1 101 ? -13.287 -12.361 14.959 1.00 76.56 101 LEU A O 1
ATOM 713 N N . ALA A 1 102 ? -11.848 -10.727 14.386 1.00 75.06 102 ALA A N 1
ATOM 714 C CA . ALA A 1 102 ? -11.597 -10.263 15.748 1.00 75.06 102 ALA A CA 1
ATOM 715 C C . ALA A 1 102 ? -12.857 -9.639 16.366 1.00 75.06 102 ALA A C 1
ATOM 717 O O . ALA A 1 102 ? -13.253 -10.011 17.473 1.00 75.06 102 ALA A O 1
ATOM 718 N N . GLU A 1 103 ? -13.538 -8.774 15.618 1.00 76.00 103 GLU A N 1
ATOM 719 C CA . GLU A 1 103 ? -14.760 -8.107 16.061 1.00 76.00 103 GLU A CA 1
ATOM 720 C C . GLU A 1 103 ? -15.935 -9.094 16.149 1.00 76.00 103 GLU A C 1
ATOM 722 O O . GLU A 1 103 ? -16.683 -9.070 17.123 1.00 76.00 103 GLU A O 1
ATOM 727 N N . ARG A 1 104 ? -16.038 -10.067 15.230 1.00 77.62 104 ARG A N 1
ATOM 728 C CA . ARG A 1 104 ? -17.029 -11.157 15.299 1.00 77.62 104 ARG A CA 1
ATOM 729 C C . ARG A 1 104 ? -16.827 -12.046 16.522 1.00 77.62 104 ARG A C 1
ATOM 731 O O . ARG A 1 104 ? -17.802 -12.457 17.142 1.00 77.62 104 ARG A O 1
ATOM 738 N N . ARG A 1 105 ? -15.578 -12.345 16.893 1.00 78.19 105 ARG A N 1
ATOM 739 C CA . ARG A 1 105 ? -15.275 -13.103 18.120 1.00 78.19 105 ARG A CA 1
ATOM 740 C C . ARG A 1 105 ? -15.576 -12.304 19.386 1.00 78.19 105 ARG A C 1
ATOM 742 O O . ARG A 1 105 ? -15.971 -12.900 20.380 1.00 78.19 105 ARG A O 1
ATOM 749 N N . ARG A 1 106 ? -15.393 -10.982 19.354 1.00 75.38 106 ARG A N 1
ATOM 750 C CA . ARG A 1 106 ? -15.648 -10.091 20.493 1.00 75.38 106 ARG A CA 1
ATOM 751 C C . ARG A 1 106 ? -17.137 -9.812 20.706 1.00 75.38 106 ARG A C 1
ATOM 753 O O . ARG A 1 106 ? -17.588 -9.797 21.845 1.00 75.38 106 ARG A O 1
ATOM 760 N N . LEU A 1 107 ? -17.871 -9.560 19.625 1.00 76.94 107 LEU A N 1
ATOM 761 C CA . LEU A 1 107 ? -19.278 -9.151 19.647 1.00 76.94 107 LEU A CA 1
ATOM 762 C C . LEU A 1 107 ? -20.243 -10.335 19.517 1.00 76.94 107 LEU A C 1
ATOM 764 O O . LEU A 1 107 ? -21.433 -10.173 19.763 1.00 76.94 107 LEU A O 1
ATOM 768 N N . GLY A 1 108 ? -19.760 -11.514 19.111 1.00 73.75 108 GLY A N 1
ATOM 769 C CA . GLY A 1 108 ? -20.563 -12.731 18.943 1.00 73.75 108 GLY A CA 1
ATOM 770 C C . GLY A 1 108 ? -21.506 -12.721 17.732 1.00 73.75 108 GLY A C 1
ATOM 771 O O . GLY A 1 108 ? -21.944 -13.783 17.299 1.00 73.75 108 GLY A O 1
ATOM 772 N N . ASP A 1 109 ? -21.771 -11.552 17.142 1.00 75.56 109 ASP A N 1
ATOM 773 C CA . ASP A 1 109 ? -22.663 -11.363 16.000 1.00 75.56 109 ASP A CA 1
ATOM 774 C C . ASP A 1 109 ? -21.916 -10.743 14.806 1.00 75.56 109 ASP A C 1
ATOM 776 O O . ASP A 1 109 ? -21.249 -9.708 14.913 1.00 75.56 109 ASP A O 1
ATOM 780 N N . GLY A 1 110 ? -22.044 -11.379 13.638 1.00 65.75 110 GLY A N 1
ATOM 781 C CA . GLY A 1 110 ? -21.446 -10.909 12.388 1.00 65.75 110 GLY A CA 1
ATOM 782 C C . GLY A 1 110 ? -22.077 -9.620 11.861 1.00 65.75 110 GLY A C 1
ATOM 783 O O . GLY A 1 110 ? -21.404 -8.880 11.148 1.00 65.75 110 GLY A O 1
ATOM 784 N N . GLY A 1 111 ? -23.332 -9.331 12.223 1.00 67.12 111 GLY A N 1
ATOM 785 C CA . GLY A 1 111 ? -24.006 -8.082 11.871 1.00 67.12 111 GLY A CA 1
ATOM 786 C C . GLY A 1 111 ? -23.495 -6.887 12.676 1.00 67.12 111 GLY A C 1
ATOM 787 O O . GLY A 1 111 ? -23.389 -5.788 12.135 1.00 67.12 111 GLY A O 1
ATOM 788 N N . LEU A 1 112 ? -23.123 -7.106 13.940 1.00 62.06 112 LEU A N 1
ATOM 789 C CA . LEU A 1 112 ? -22.515 -6.080 14.791 1.00 62.06 112 LEU A CA 1
ATOM 790 C C . LEU A 1 112 ? -21.050 -5.830 14.411 1.00 62.06 112 LEU A C 1
ATOM 792 O O . LEU A 1 112 ? -20.647 -4.676 14.324 1.00 62.06 112 LEU A O 1
ATOM 796 N N . ALA A 1 113 ? -20.299 -6.882 14.068 1.00 62.25 113 ALA A N 1
ATOM 797 C CA . ALA A 1 113 ? -18.917 -6.788 13.579 1.00 62.25 113 ALA A CA 1
ATOM 798 C C . ALA A 1 113 ? -18.760 -6.024 12.252 1.00 62.25 113 ALA A C 1
ATOM 800 O O . ALA A 1 113 ? -17.661 -5.604 11.906 1.00 62.25 113 ALA A O 1
ATOM 801 N N . TRP A 1 114 ? -19.842 -5.882 11.482 1.00 61.44 114 TRP A N 1
ATOM 802 C CA . TRP A 1 114 ? -19.839 -5.147 10.214 1.00 61.44 114 TRP A CA 1
ATOM 803 C C . TRP A 1 114 ? -20.270 -3.686 10.346 1.00 61.44 114 TRP A C 1
ATOM 805 O O . TRP A 1 114 ? -20.098 -2.914 9.408 1.00 61.44 114 TRP A O 1
ATOM 815 N N . ARG A 1 115 ? -20.837 -3.305 11.498 1.00 66.50 115 ARG A N 1
ATOM 816 C CA . ARG A 1 115 ? -21.313 -1.940 11.786 1.00 66.50 115 ARG A CA 1
ATOM 817 C C . ARG A 1 115 ? -20.441 -1.184 12.794 1.00 66.50 115 ARG A C 1
ATOM 819 O O . ARG A 1 115 ? -20.678 0.003 12.993 1.00 66.50 115 ARG A O 1
ATOM 826 N N . SER A 1 116 ? -19.507 -1.874 13.447 1.00 58.91 116 SER A N 1
ATOM 827 C CA . SER A 1 116 ? -18.497 -1.329 14.366 1.00 58.91 116 SER A CA 1
ATOM 828 C C . SER A 1 116 ? -17.302 -0.745 13.625 1.00 58.91 116 SER A C 1
ATOM 830 O O . SER A 1 116 ? -16.796 0.305 14.070 1.00 58.91 116 SER A O 1
#

Foldseek 3Di:
DVVVVVVVVCPPPPVLVVVLVVLVCVCVVVVHDPVSVVVSVVSVVVSCVVVVCVVVVVVVVVVVPDDDPVLQVQLCVQLVVLCVVPPPPSNVCRNLVRSLVVLCVVVVDSVVSVVD

Radius of gyration: 18.37 Å; chains: 1; bounding box: 42×37×44 Å

Sequence (116 aa):
MAVGVVGVLVPLLPGLALVWVAGLVWVLGDGGGVVRWTVLVLMTVLLVAGAAAKWVLPARSVRDAGAPRSTLLVGAVGAVVGFFVIPVVGLVIGGVGVIYLAERRRLGDGGLAWRS

Secondary structure (DSSP, 8-state):
-HHHHHHHH-TTS-HHHHHHHHHHHHHHHTT--HHHHHHHHHHHHHHHHHHHHHHHHHHTTSGGG---HHHHHHHHHHHHHHHHHSTTTHHHHHHHHHHHHHHHHHHS-TTTTTT-

pLDDT: mean 71.49, std 10.65, range [46.0, 93.12]